Protein AF-A0A9P2G5F9-F1 (afdb_monomer_lite)

Structure (mmCIF, N/CA/C/O backbone):
data_AF-A0A9P2G5F9-F1
#
_entry.id   AF-A0A9P2G5F9-F1
#
loop_
_atom_site.group_PDB
_atom_site.id
_atom_site.type_symbol
_atom_site.label_atom_id
_atom_site.label_alt_id
_atom_site.label_comp_id
_atom_site.label_asym_id
_atom_site.label_entity_id
_atom_site.label_seq_id
_atom_site.pdbx_PDB_ins_code
_atom_site.Cartn_x
_atom_site.Cartn_y
_atom_site.Cartn_z
_atom_site.occupancy
_atom_site.B_iso_or_equiv
_atom_site.auth_seq_id
_atom_site.auth_comp_id
_atom_site.auth_asym_id
_atom_site.auth_atom_id
_atom_site.pdbx_PDB_model_num
ATOM 1 N N . MET A 1 1 ? 10.833 3.139 -0.431 1.00 82.00 1 MET A N 1
ATOM 2 C CA . MET A 1 1 ? 9.412 2.751 -0.613 1.00 82.00 1 MET A CA 1
ATOM 3 C C . MET A 1 1 ? 8.605 2.648 0.680 1.00 82.00 1 MET A C 1
ATOM 5 O O . MET A 1 1 ? 7.405 2.893 0.649 1.00 82.00 1 MET A O 1
ATOM 9 N N . GLN A 1 2 ? 9.235 2.329 1.817 1.00 83.25 2 GLN A N 1
ATOM 10 C CA . GLN A 1 2 ? 8.545 2.243 3.111 1.00 83.25 2 GLN A CA 1
ATOM 11 C C . GLN A 1 2 ? 7.824 3.541 3.503 1.00 83.25 2 GLN A C 1
ATOM 13 O O . GLN A 1 2 ? 6.674 3.471 3.912 1.00 83.25 2 GLN A O 1
ATOM 18 N N . LEU A 1 3 ? 8.448 4.710 3.299 1.00 92.69 3 LEU A N 1
ATOM 19 C CA . LEU A 1 3 ? 7.825 6.006 3.593 1.00 92.69 3 LEU A CA 1
ATOM 20 C C . LEU A 1 3 ? 6.554 6.239 2.757 1.00 92.69 3 LEU A C 1
ATOM 22 O O . LEU A 1 3 ? 5.498 6.530 3.302 1.00 92.69 3 LEU A O 1
ATOM 26 N N . ILE A 1 4 ? 6.641 6.036 1.437 1.00 94.50 4 ILE A N 1
ATOM 27 C CA . ILE A 1 4 ? 5.521 6.242 0.506 1.00 94.50 4 ILE A CA 1
ATOM 28 C C . ILE A 1 4 ? 4.361 5.307 0.854 1.00 94.50 4 ILE A C 1
ATOM 30 O O . ILE A 1 4 ? 3.230 5.758 1.018 1.00 94.50 4 ILE A O 1
ATOM 34 N N . LYS A 1 5 ? 4.636 4.010 1.029 1.00 93.25 5 LYS A N 1
ATOM 35 C CA . LYS A 1 5 ? 3.618 3.018 1.403 1.00 93.25 5 LYS A CA 1
ATOM 36 C C . LYS A 1 5 ? 3.057 3.281 2.805 1.00 93.25 5 LYS A C 1
ATOM 38 O O . LYS A 1 5 ? 1.862 3.127 3.019 1.00 93.25 5 LYS A O 1
ATOM 43 N N . GLY A 1 6 ? 3.893 3.708 3.747 1.00 92.25 6 GLY A N 1
ATOM 44 C CA . GLY A 1 6 ? 3.483 4.032 5.112 1.00 92.25 6 GLY A CA 1
ATOM 45 C C . GLY A 1 6 ? 2.520 5.214 5.162 1.00 92.25 6 GLY A C 1
ATOM 46 O O . GLY A 1 6 ? 1.408 5.068 5.660 1.00 92.25 6 GLY A O 1
ATOM 47 N N . ILE A 1 7 ? 2.917 6.355 4.590 1.00 95.00 7 ILE A N 1
ATOM 48 C CA . ILE A 1 7 ? 2.107 7.582 4.600 1.00 95.00 7 ILE A CA 1
ATOM 49 C C . ILE A 1 7 ? 0.827 7.396 3.782 1.00 95.00 7 ILE A C 1
ATOM 51 O O . ILE A 1 7 ? -0.247 7.754 4.256 1.00 95.00 7 ILE A O 1
ATOM 55 N N . SER A 1 8 ? 0.912 6.810 2.581 1.00 94.62 8 SER A N 1
ATOM 56 C CA . SER A 1 8 ? -0.286 6.567 1.761 1.00 94.62 8 SER A CA 1
ATOM 57 C C . SER A 1 8 ? -1.266 5.618 2.450 1.00 94.62 8 SER A C 1
ATOM 59 O O . SER A 1 8 ? -2.457 5.905 2.484 1.00 94.62 8 SER A O 1
ATOM 61 N N . GLY A 1 9 ? -0.776 4.532 3.058 1.00 93.31 9 GLY A N 1
ATOM 62 C CA . GLY A 1 9 ? -1.618 3.603 3.812 1.00 93.31 9 GLY A CA 1
ATOM 63 C C . GLY A 1 9 ? -2.250 4.244 5.051 1.00 93.31 9 GLY A C 1
ATOM 64 O O . GLY A 1 9 ? -3.408 3.972 5.347 1.00 93.31 9 GLY A O 1
ATOM 65 N N . TYR A 1 10 ? -1.515 5.114 5.752 1.00 92.31 10 TYR A N 1
ATOM 66 C CA . TYR A 1 10 ? -2.037 5.865 6.895 1.00 92.31 10 TYR A CA 1
ATOM 67 C C . TYR A 1 10 ? -3.168 6.813 6.477 1.00 92.31 10 TYR A C 1
ATOM 69 O O . TYR A 1 10 ? -4.267 6.706 7.015 1.00 92.31 10 TYR A O 1
ATOM 77 N N . LYS A 1 11 ? -2.941 7.649 5.455 1.00 95.19 11 LYS A N 1
ATOM 78 C CA . LYS A 1 11 ? -3.961 8.574 4.931 1.00 95.19 11 LYS A CA 1
ATOM 79 C C . LYS A 1 11 ? -5.216 7.849 4.443 1.00 95.19 11 LYS A C 1
ATOM 81 O O . LYS A 1 11 ? -6.324 8.249 4.774 1.00 95.19 11 LYS A O 1
ATOM 86 N N . LEU A 1 12 ? -5.052 6.727 3.737 1.00 93.56 12 LEU A N 1
ATOM 87 C CA . LEU A 1 12 ? -6.174 5.890 3.294 1.00 93.56 12 LEU A CA 1
ATOM 88 C C . LEU A 1 12 ? -7.010 5.352 4.461 1.00 93.56 12 LEU A C 1
ATOM 90 O O . LEU A 1 12 ? -8.221 5.203 4.332 1.00 93.56 12 LEU A O 1
ATOM 94 N N . PHE A 1 13 ? -6.390 5.056 5.604 1.00 93.00 13 PHE A N 1
ATOM 95 C CA . PHE A 1 13 ? -7.122 4.630 6.795 1.00 93.00 13 PHE A CA 1
ATOM 96 C C . PHE A 1 13 ? -7.805 5.771 7.542 1.00 93.00 13 PHE A C 1
ATOM 98 O O . PHE A 1 13 ? -8.823 5.509 8.183 1.00 93.00 13 PHE A O 1
ATOM 105 N N . GLU A 1 14 ? -7.282 6.994 7.466 1.00 93.31 14 GLU A N 1
ATOM 106 C CA . GLU A 1 14 ? -7.961 8.183 7.991 1.00 93.31 14 GLU A CA 1
ATOM 107 C C . GLU A 1 14 ? -9.186 8.547 7.146 1.00 93.31 14 GLU A C 1
ATOM 109 O O . GLU A 1 14 ? -10.265 8.752 7.698 1.00 93.31 14 GLU A O 1
ATOM 114 N N . GLU A 1 15 ? -9.048 8.557 5.818 1.00 95.69 15 GLU A N 1
ATOM 115 C CA . GLU A 1 15 ? -10.141 8.894 4.896 1.00 95.69 15 GLU A CA 1
ATOM 116 C C . GLU A 1 15 ? -11.194 7.780 4.805 1.00 95.69 15 GLU A C 1
ATOM 118 O O . GLU A 1 15 ? -12.393 8.055 4.725 1.00 95.69 15 GLU A O 1
ATOM 123 N N . PHE A 1 16 ? -10.773 6.511 4.877 1.00 93.25 16 PHE A N 1
ATOM 124 C CA . PHE A 1 16 ? -11.662 5.354 4.742 1.00 93.25 16 PHE A CA 1
ATOM 125 C C . PHE A 1 16 ? -11.501 4.348 5.898 1.00 93.25 16 PHE A C 1
ATOM 127 O O . PHE A 1 16 ? -11.049 3.210 5.700 1.00 93.25 16 PHE A O 1
ATOM 134 N N . PRO A 1 17 ? -11.950 4.693 7.122 1.00 88.50 17 PRO A N 1
ATOM 135 C CA . PRO A 1 17 ? -11.786 3.840 8.303 1.00 88.50 17 PRO A CA 1
ATOM 136 C C . PRO A 1 17 ? -12.446 2.459 8.171 1.00 88.50 17 PRO A C 1
ATOM 138 O O . PRO A 1 17 ? -12.022 1.489 8.810 1.00 88.50 17 PRO A O 1
ATOM 141 N N . PHE A 1 18 ? -13.480 2.344 7.328 1.00 90.19 18 PHE A N 1
ATOM 142 C CA . PHE A 1 18 ? -14.167 1.078 7.070 1.00 90.19 18 PHE A CA 1
ATOM 143 C C . PHE A 1 18 ? -13.263 0.052 6.379 1.00 90.19 18 PHE A C 1
ATOM 145 O O . PHE A 1 18 ? -13.430 -1.141 6.623 1.00 90.19 18 PHE A O 1
ATOM 152 N N . ILE A 1 19 ? -12.284 0.483 5.573 1.00 88.56 19 ILE A N 1
ATOM 153 C CA . ILE A 1 19 ? -11.384 -0.429 4.855 1.00 88.56 19 ILE A CA 1
ATOM 154 C C . ILE A 1 19 ? -10.528 -1.211 5.849 1.00 88.56 19 ILE A C 1
ATOM 156 O O . ILE A 1 19 ? -10.446 -2.441 5.788 1.00 88.56 19 ILE A O 1
ATOM 160 N N . LYS A 1 20 ? -9.954 -0.496 6.822 1.00 85.25 20 LYS A N 1
ATOM 161 C CA . LYS A 1 20 ? -9.143 -1.082 7.892 1.00 85.25 20 LYS A CA 1
ATOM 162 C C . LYS A 1 20 ? -9.925 -2.121 8.697 1.00 85.25 20 LYS A C 1
ATOM 164 O O . LYS A 1 20 ? -9.386 -3.179 9.017 1.00 85.25 20 LYS A O 1
ATOM 169 N N . LYS A 1 21 ? -11.186 -1.816 9.028 1.00 83.50 21 LYS A N 1
ATOM 170 C CA . LYS A 1 21 ? -12.038 -2.667 9.875 1.00 83.50 21 LYS A CA 1
ATOM 171 C C . LYS A 1 21 ? -12.625 -3.864 9.126 1.00 83.50 21 LYS A C 1
ATOM 173 O O . LYS A 1 21 ? -12.663 -4.952 9.687 1.00 83.50 21 LYS A O 1
ATOM 178 N N . ARG A 1 22 ? -13.086 -3.672 7.887 1.00 85.44 22 ARG A N 1
ATOM 179 C CA . ARG A 1 22 ? -13.866 -4.676 7.146 1.00 85.44 22 ARG A CA 1
ATOM 180 C C . ARG A 1 22 ? -13.014 -5.639 6.325 1.00 85.44 22 ARG A C 1
ATOM 182 O O . ARG A 1 22 ? -13.385 -6.800 6.219 1.00 85.44 22 ARG A O 1
ATOM 189 N N . TYR A 1 23 ? -11.909 -5.168 5.745 1.00 85.88 23 TYR A N 1
ATOM 190 C CA . TYR A 1 23 ? -11.148 -5.949 4.759 1.00 85.88 23 TY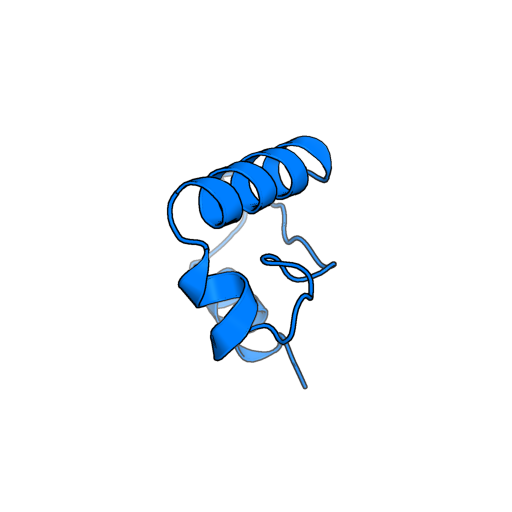R A CA 1
ATOM 191 C C . TYR A 1 23 ? -9.749 -6.338 5.219 1.00 85.88 23 TYR A C 1
ATOM 193 O O . TYR A 1 23 ? -9.170 -7.270 4.677 1.00 85.88 23 TYR A O 1
ATOM 201 N N . LEU A 1 24 ? -9.187 -5.613 6.188 1.00 88.25 24 LEU A N 1
ATOM 202 C CA . LEU A 1 24 ? -7.788 -5.785 6.581 1.00 88.25 24 LEU A CA 1
ATOM 203 C C . LEU A 1 24 ? -7.618 -6.208 8.039 1.00 88.25 24 LEU A C 1
ATOM 205 O O . LEU A 1 24 ? -6.483 -6.331 8.488 1.00 88.25 24 LEU A O 1
ATOM 209 N N . TRP A 1 25 ? -8.714 -6.421 8.777 1.00 82.56 25 TRP A N 1
ATOM 210 C CA . TRP A 1 25 ? -8.715 -6.846 10.186 1.00 82.56 25 TRP A CA 1
ATOM 211 C C . TRP A 1 25 ? -7.753 -6.037 11.075 1.00 82.56 25 TRP A C 1
ATOM 213 O O . TRP A 1 25 ? -7.068 -6.577 11.939 1.00 82.56 25 TRP A O 1
ATOM 223 N N . GLY A 1 26 ? -7.655 -4.724 10.841 1.00 76.19 26 GLY A N 1
ATOM 224 C CA . GLY A 1 26 ? -6.733 -3.846 11.573 1.00 76.19 26 GLY A CA 1
ATOM 225 C C . GLY A 1 26 ? -5.274 -3.873 11.096 1.00 76.19 26 GLY A C 1
ATOM 226 O O . GLY A 1 26 ? -4.438 -3.186 11.682 1.00 76.19 26 GLY A O 1
ATOM 227 N N . GLY A 1 27 ? -4.973 -4.629 10.043 1.00 83.56 27 GLY A N 1
ATOM 228 C CA . GLY A 1 27 ? -3.648 -4.829 9.471 1.00 83.56 27 GLY A CA 1
ATOM 229 C C . GLY A 1 27 ? -3.146 -3.697 8.570 1.00 83.56 27 GLY A C 1
ATOM 230 O O . GLY A 1 27 ? -3.615 -2.559 8.593 1.00 83.56 27 GLY A O 1
ATOM 231 N N . LYS A 1 28 ? -2.123 -4.022 7.774 1.00 87.19 28 LYS A N 1
ATOM 232 C CA . LYS A 1 28 ? -1.436 -3.080 6.879 1.00 87.19 28 LYS A CA 1
ATOM 233 C C . LYS A 1 28 ? -2.162 -2.995 5.540 1.00 87.19 28 LYS A C 1
ATOM 235 O O . LYS A 1 28 ? -2.570 -4.017 5.006 1.00 87.19 28 LYS A O 1
ATOM 240 N N . PHE A 1 29 ? -2.253 -1.788 4.9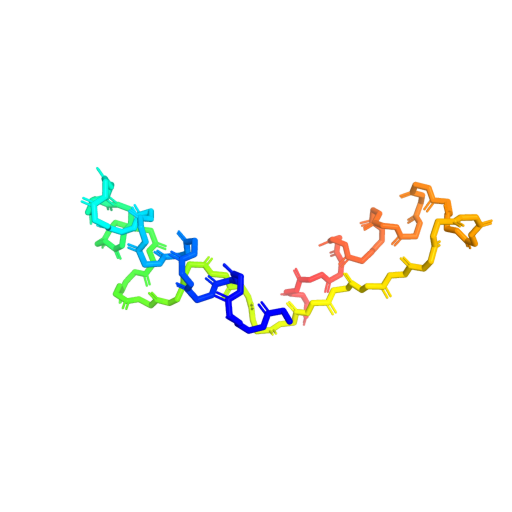84 1.00 91.12 29 PHE A N 1
ATOM 241 C CA . PHE A 1 29 ? -2.872 -1.573 3.675 1.00 91.12 29 PHE A CA 1
ATOM 242 C C . PHE A 1 29 ? -2.065 -2.206 2.535 1.00 91.12 29 PHE A C 1
ATOM 244 O O . PHE A 1 29 ? -2.616 -2.856 1.656 1.00 91.12 29 PHE A O 1
ATOM 251 N N . TRP A 1 30 ? -0.741 -2.052 2.562 1.00 92.00 30 TRP A N 1
ATOM 252 C CA . TRP A 1 30 ? 0.130 -2.580 1.518 1.00 92.00 30 TRP A CA 1
ATOM 253 C C . TRP A 1 30 ? 0.841 -3.865 1.943 1.00 92.00 30 TRP A C 1
ATOM 255 O O . TRP A 1 30 ? 1.273 -3.996 3.093 1.00 92.00 30 TRP A O 1
ATOM 265 N N . SER A 1 31 ? 1.078 -4.755 0.972 1.00 89.25 31 SER A N 1
ATOM 266 C CA . SER A 1 31 ? 1.997 -5.894 1.117 1.00 89.25 31 SER A CA 1
ATOM 267 C C . SER A 1 31 ? 3.386 -5.431 1.572 1.00 89.25 31 SER A C 1
ATOM 269 O O . SER A 1 31 ? 3.795 -4.299 1.307 1.00 89.25 31 SER A O 1
ATOM 271 N N . ARG A 1 32 ? 4.155 -6.297 2.244 1.00 86.38 32 ARG A N 1
ATOM 272 C CA . ARG A 1 32 ? 5.545 -5.986 2.628 1.00 86.38 32 ARG A CA 1
ATOM 273 C C . ARG A 1 32 ? 6.471 -5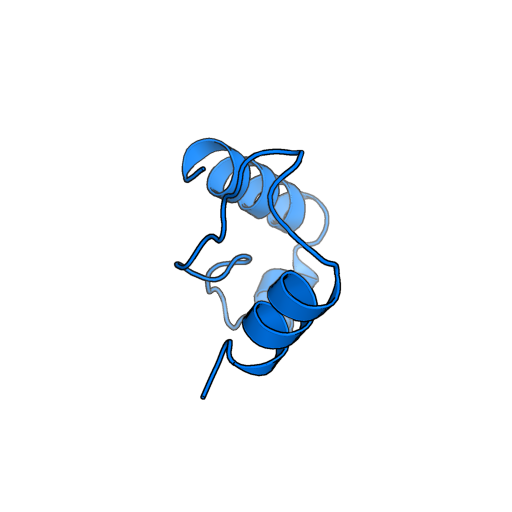.878 1.415 1.00 86.38 32 ARG A C 1
ATOM 275 O O . ARG A 1 32 ? 7.372 -5.040 1.420 1.00 86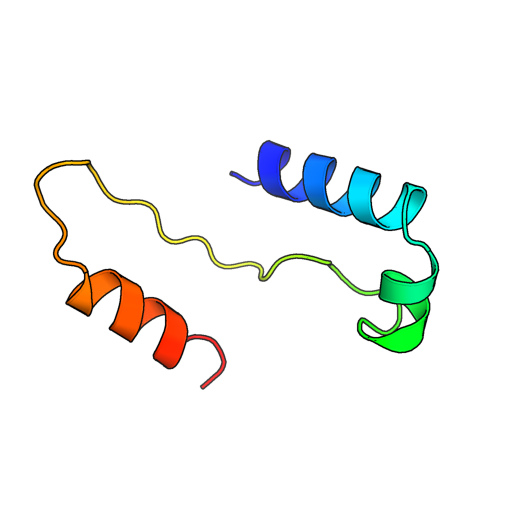.38 32 ARG A O 1
ATOM 282 N N . SER A 1 33 ? 6.231 -6.669 0.375 1.00 89.12 33 SER A N 1
ATOM 283 C CA . SER A 1 33 ? 7.054 -6.683 -0.835 1.00 89.12 33 SER A CA 1
ATOM 284 C C . SER A 1 33 ? 6.847 -5.427 -1.682 1.00 89.12 33 SER A C 1
ATOM 286 O O . SER A 1 33 ? 5.822 -4.743 -1.619 1.00 89.12 33 SER A O 1
ATOM 288 N N . THR A 1 34 ? 7.864 -5.082 -2.461 1.00 88.50 34 THR A N 1
ATOM 289 C CA . THR A 1 34 ? 7.818 -4.005 -3.450 1.00 88.50 34 THR A CA 1
ATOM 290 C C . THR A 1 34 ? 8.604 -4.476 -4.660 1.00 88.50 34 THR A C 1
ATOM 292 O O . THR A 1 34 ? 9.717 -4.964 -4.495 1.00 88.50 34 THR A O 1
ATOM 295 N N . PHE A 1 35 ? 8.047 -4.290 -5.851 1.00 85.88 35 PHE A N 1
ATOM 296 C CA . PHE A 1 35 ? 8.781 -4.440 -7.098 1.00 85.88 35 PHE A CA 1
ATOM 297 C C . PHE A 1 35 ? 9.194 -3.062 -7.607 1.00 85.88 35 PHE A C 1
ATOM 299 O O . PHE A 1 35 ? 8.369 -2.150 -7.663 1.00 85.88 35 PHE A O 1
ATOM 306 N N . VAL A 1 36 ? 10.475 -2.902 -7.931 1.00 84.69 36 VAL A N 1
ATOM 307 C CA . VAL A 1 36 ? 11.041 -1.669 -8.484 1.00 84.69 36 VAL A CA 1
ATOM 308 C C . VAL A 1 36 ? 11.930 -2.067 -9.647 1.00 84.69 36 VAL A C 1
ATOM 310 O O . VAL A 1 36 ? 12.788 -2.931 -9.491 1.00 84.69 36 VAL A O 1
ATOM 313 N N . ALA A 1 37 ? 11.730 -1.435 -10.796 1.00 82.44 37 ALA A N 1
ATOM 314 C CA . ALA A 1 37 ? 12.540 -1.662 -11.979 1.00 82.44 37 ALA A CA 1
ATOM 315 C C . ALA A 1 37 ? 12.747 -0.355 -12.748 1.00 82.44 37 ALA A C 1
ATOM 317 O O . ALA A 1 37 ? 11.981 0.599 -12.589 1.00 82.44 37 ALA A O 1
ATOM 318 N N . THR A 1 38 ? 13.805 -0.302 -13.554 1.00 84.25 38 THR A N 1
ATOM 319 C CA . THR A 1 38 ? 14.150 0.873 -14.356 1.00 84.25 38 THR A CA 1
ATOM 320 C C . THR A 1 38 ? 13.257 0.972 -15.589 1.00 84.25 38 THR A C 1
ATOM 322 O O . THR A 1 38 ? 12.934 -0.027 -16.234 1.00 84.25 38 THR A O 1
ATOM 325 N N . VAL A 1 39 ? 12.867 2.196 -15.941 1.00 67.00 39 VAL A N 1
ATOM 326 C CA . VAL A 1 39 ? 12.119 2.452 -17.175 1.00 67.00 39 VAL A CA 1
ATOM 327 C C . VAL A 1 39 ? 13.054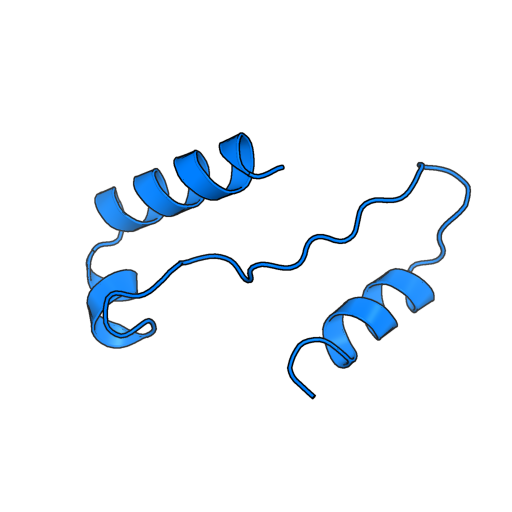 2.178 -18.357 1.00 67.00 39 VAL A C 1
ATOM 329 O O . VAL A 1 39 ? 14.090 2.822 -18.483 1.00 67.00 39 VAL A O 1
ATOM 332 N N . GLY A 1 40 ? 12.712 1.177 -19.174 1.00 68.50 40 GLY A N 1
ATOM 333 C CA . GLY A 1 40 ? 13.484 0.737 -20.345 1.00 68.50 40 GLY A CA 1
ATOM 334 C C . GLY A 1 40 ? 13.802 -0.764 -20.387 1.00 68.50 40 GLY A C 1
ATOM 335 O O . GLY A 1 40 ? 14.058 -1.289 -21.463 1.00 68.50 40 GLY A O 1
ATOM 336 N N . SER A 1 41 ? 13.744 -1.474 -19.252 1.00 63.12 41 SER A N 1
ATOM 337 C CA . SER A 1 41 ? 14.123 -2.900 -19.151 1.00 63.12 41 SER A CA 1
ATOM 338 C C . SER A 1 41 ? 12.953 -3.863 -18.906 1.00 63.12 41 SER A C 1
ATOM 340 O O . SER A 1 41 ? 13.158 -5.073 -18.825 1.00 63.12 41 SER A O 1
ATOM 342 N N . VAL A 1 42 ? 11.722 -3.355 -18.777 1.00 63.59 42 VAL A N 1
ATOM 343 C CA . VAL A 1 42 ? 10.577 -4.148 -18.306 1.00 63.59 42 VAL A CA 1
ATOM 344 C C . VAL A 1 42 ? 9.429 -4.154 -19.304 1.00 63.59 42 VAL A C 1
ATOM 346 O O . VAL A 1 42 ? 8.874 -3.109 -19.635 1.00 63.59 42 VAL A O 1
ATOM 349 N N . SER A 1 43 ? 9.037 -5.358 -19.725 1.00 76.94 43 SER A N 1
ATOM 350 C CA . SER A 1 43 ? 7.783 -5.606 -20.432 1.00 76.94 43 SER A CA 1
ATOM 351 C C . SER A 1 43 ? 6.610 -5.726 -19.451 1.00 76.94 43 SER A C 1
ATOM 353 O O . SER A 1 43 ? 6.766 -6.153 -18.303 1.00 76.94 43 SER A O 1
ATOM 355 N N . LEU A 1 44 ? 5.409 -5.379 -19.918 1.00 78.94 44 LEU A N 1
ATOM 356 C CA . LEU A 1 44 ? 4.147 -5.535 -19.180 1.00 78.94 44 LEU A CA 1
ATOM 357 C C . LEU A 1 44 ? 3.962 -6.957 -18.618 1.00 78.94 44 LEU A C 1
ATOM 359 O O . LEU A 1 44 ? 3.447 -7.119 -17.510 1.00 78.94 44 LEU A O 1
ATOM 363 N N . ASP A 1 45 ? 4.445 -7.974 -19.333 1.00 80.81 45 ASP A N 1
ATOM 364 C CA . ASP A 1 45 ? 4.389 -9.379 -18.922 1.00 80.81 45 ASP A CA 1
ATOM 365 C C . ASP A 1 45 ? 5.130 -9.662 -17.610 1.00 80.81 45 ASP A C 1
ATOM 367 O O . ASP A 1 45 ? 4.663 -10.460 -16.796 1.00 80.81 45 ASP A O 1
ATOM 371 N N . ILE A 1 46 ? 6.262 -8.993 -17.363 1.00 81.19 46 ILE A N 1
ATOM 372 C CA . ILE A 1 46 ? 7.043 -9.164 -16.128 1.00 81.19 46 ILE A CA 1
ATOM 373 C C . ILE A 1 46 ? 6.273 -8.593 -14.934 1.00 81.19 46 ILE A C 1
ATOM 375 O O . ILE A 1 46 ? 6.187 -9.236 -13.885 1.00 81.19 46 ILE A O 1
ATOM 379 N N . VAL A 1 47 ? 5.662 -7.416 -15.100 1.00 81.31 47 VAL A N 1
ATOM 380 C CA . VAL A 1 47 ? 4.832 -6.795 -14.055 1.00 81.31 47 VAL A CA 1
ATOM 381 C C . VAL A 1 47 ? 3.616 -7.668 -13.758 1.00 81.31 47 VAL A C 1
ATOM 383 O O . VAL A 1 47 ? 3.317 -7.933 -12.593 1.00 81.31 47 VAL A O 1
ATOM 386 N N . LYS A 1 48 ? 2.952 -8.174 -14.803 1.00 85.25 48 LYS A N 1
ATOM 387 C CA . LYS A 1 48 ? 1.792 -9.059 -14.666 1.00 85.25 48 LYS A CA 1
ATOM 388 C C . LYS A 1 48 ? 2.148 -10.341 -13.912 1.00 85.25 48 LYS A C 1
ATOM 390 O O . LYS A 1 48 ? 1.490 -10.659 -12.924 1.00 85.25 48 LYS A O 1
ATOM 395 N N . ARG A 1 49 ? 3.247 -11.006 -14.285 1.00 86.00 49 ARG A N 1
ATOM 396 C CA . ARG A 1 49 ? 3.750 -12.192 -13.570 1.00 86.00 49 ARG A CA 1
ATOM 397 C C . ARG A 1 49 ? 4.104 -11.897 -12.112 1.00 86.00 49 ARG A C 1
ATOM 399 O O . ARG A 1 49 ? 3.882 -12.751 -11.258 1.00 86.00 49 ARG A O 1
ATOM 406 N N . TYR A 1 50 ? 4.657 -10.723 -11.799 1.00 82.88 50 TYR A N 1
ATOM 407 C CA . TYR A 1 50 ? 4.933 -10.346 -10.408 1.00 82.88 50 TYR A CA 1
ATOM 408 C C . TYR A 1 50 ? 3.642 -10.229 -9.583 1.00 82.88 50 TYR A C 1
ATOM 410 O O . TYR A 1 50 ? 3.597 -10.719 -8.456 1.00 82.88 50 TYR A O 1
ATOM 418 N N . ILE A 1 51 ? 2.590 -9.623 -10.146 1.00 85.31 51 ILE A N 1
ATOM 419 C CA . ILE A 1 51 ? 1.281 -9.492 -9.486 1.00 85.31 51 ILE A CA 1
ATOM 420 C C . ILE A 1 51 ? 0.623 -10.867 -9.309 1.00 85.31 51 ILE A C 1
ATOM 422 O O . ILE A 1 51 ? 0.149 -11.172 -8.221 1.00 85.31 51 ILE A O 1
ATOM 426 N N . GLU A 1 52 ? 0.633 -11.717 -10.337 1.00 89.00 52 GLU A N 1
ATOM 427 C CA . GLU A 1 52 ? 0.029 -13.061 -10.289 1.00 89.00 52 GLU A CA 1
ATOM 428 C C . GLU A 1 52 ? 0.713 -13.999 -9.283 1.00 89.00 52 GLU A C 1
ATOM 430 O O . GLU A 1 52 ? 0.073 -14.886 -8.721 1.00 89.00 52 GLU A O 1
ATOM 435 N N . ASN A 1 53 ? 2.011 -13.807 -9.041 1.00 86.06 53 ASN A N 1
ATOM 436 C CA . ASN A 1 53 ? 2.772 -14.599 -8.074 1.00 86.06 53 ASN A CA 1
ATOM 437 C C . ASN A 1 53 ? 2.770 -14.001 -6.657 1.00 86.06 53 ASN A C 1
ATOM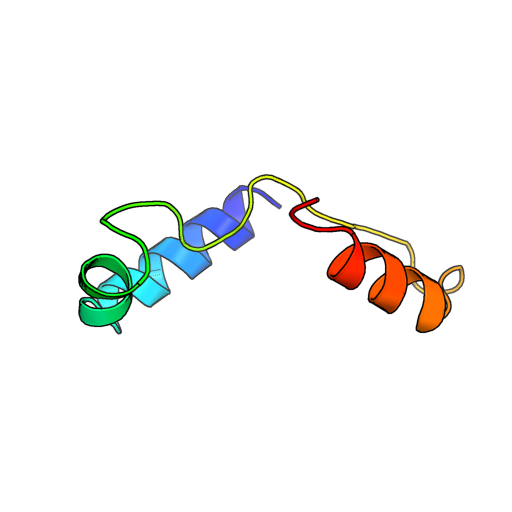 439 O O . ASN A 1 53 ? 3.306 -14.616 -5.738 1.00 86.06 53 ASN A O 1
ATOM 443 N N . GLN A 1 54 ? 2.192 -12.817 -6.441 1.00 78.00 54 GLN A N 1
ATOM 444 C CA . GLN A 1 54 ? 2.041 -12.261 -5.097 1.00 78.00 54 GLN A CA 1
ATOM 445 C C . GLN A 1 54 ? 0.951 -13.025 -4.328 1.00 78.00 54 GLN A C 1
ATOM 447 O O . GLN A 1 54 ? -0.233 -12.851 -4.595 1.00 78.00 54 GLN A O 1
ATOM 452 N N . GLY A 1 55 ? 1.350 -13.821 -3.330 1.00 67.81 55 GLY A N 1
ATOM 453 C CA . GLY A 1 55 ? 0.424 -14.505 -2.415 1.00 67.81 55 GLY A CA 1
ATOM 454 C C . GLY A 1 55 ? 0.235 -16.006 -2.661 1.00 67.81 55 GLY A C 1
ATOM 455 O O . GLY A 1 55 ? -0.569 -16.615 -1.959 1.00 67.81 55 GLY A O 1
ATOM 456 N N . LYS A 1 56 ? 0.975 -16.592 -3.609 1.00 55.56 56 LYS A N 1
ATOM 457 C CA . LYS A 1 56 ? 1.420 -17.991 -3.494 1.00 55.56 56 LYS A CA 1
ATOM 458 C C . LYS A 1 56 ? 2.552 -18.073 -2.473 1.00 55.56 56 LYS A C 1
ATOM 460 O O . LYS A 1 56 ? 2.638 -19.121 -1.805 1.00 55.56 56 LYS A O 1
#

InterPro domains:
  IPR002686 Transposase IS200-like [PF01797] (1-54)
  IPR036515 Transposase IS200-like superfamily [G3DSA:3.30.70.1290] (1-56)
  IPR036515 Transposase IS200-like superfamily [SSF143422] (1-55)

Foldseek 3Di:
DCVVQVVVQVVCCVVCVCCCVPPVVVHGPDDPDDDDDDPPPDDPVVVVVVVVPPPD

pLDDT: mean 84.88, std 8.77, range [55.56, 95.69]

Organism: NCBI:txid592027

Sequence (56 aa):
MQLIKGISGYKLFEEFPFIKKRYLWGGKFWSRSTFVATVGSVSLDIVKRYIENQGK

Secondary structure (DSSP, 8-state):
-HHHHHHHHHHHHHH-HHHHHHTSTT--SS-S------TTS--HHHHHHHHHTTT-

Radius of gyration: 14.07 Å; chains: 1; bounding box: 28×27×32 Å